Protein AF-A0A2M8PA09-F1 (afdb_monomer)

Radius of gyration: 18.24 Å; Cα contacts (8 Å, |Δi|>4): 93; chains: 1; bounding box: 50×34×53 Å

Sequence (146 aa):
AGIILALFATWQFDAVLIQPLTRGATPEQIFFLYSGILVVISFFAYQTPTGLLARRQQAALDRRQGLQERLLGFVLGGVNGYLIFGSIWYYLDRTGYPFAPYIFAPSPGSASAAMVESLPLIFLVQGNLLTILVVVLFLFVLIAVI

Organism: NCBI:txid2364210

Structure (mmCIF, N/CA/C/O backbone):
data_AF-A0A2M8PA09-F1
#
_entry.id   AF-A0A2M8PA09-F1
#
loop_
_atom_site.group_PDB
_atom_site.id
_atom_site.type_symbol
_atom_site.label_atom_id
_atom_site.label_alt_id
_atom_site.label_comp_id
_atom_site.label_asym_id
_atom_site.label_entity_id
_atom_site.label_seq_id
_atom_site.pdbx_PDB_ins_code
_atom_site.Cartn_x
_atom_site.Cartn_y
_atom_site.Cartn_z
_atom_site.occupancy
_atom_site.B_iso_or_equiv
_atom_site.auth_seq_id
_atom_site.auth_comp_id
_atom_site.auth_asym_id
_atom_site.auth_atom_id
_atom_site.pdbx_PDB_model_num
ATOM 1 N N . ALA A 1 1 ? -10.432 -0.273 7.659 1.00 67.69 1 ALA A N 1
ATOM 2 C CA . ALA A 1 1 ? -11.371 -0.750 6.618 1.00 67.69 1 ALA A CA 1
ATOM 3 C C . ALA A 1 1 ? -11.000 -0.221 5.230 1.00 67.69 1 ALA A C 1
ATOM 5 O O . ALA A 1 1 ? -10.725 -1.028 4.356 1.00 67.69 1 ALA A O 1
ATOM 6 N N . GLY A 1 2 ? -10.902 1.101 5.038 1.00 82.38 2 GLY A N 1
ATOM 7 C CA . GLY A 1 2 ? -10.601 1.723 3.738 1.00 82.38 2 GLY A CA 1
ATOM 8 C C . GLY A 1 2 ? -9.346 1.241 3.009 1.00 82.38 2 GLY A C 1
ATOM 9 O O . GLY A 1 2 ? -9.418 0.864 1.846 1.00 82.38 2 GLY A O 1
ATOM 10 N N . ILE A 1 3 ? -8.206 1.203 3.705 1.00 89.56 3 ILE A N 1
ATOM 11 C CA . ILE A 1 3 ? -6.931 0.769 3.110 1.00 89.56 3 ILE A CA 1
ATOM 12 C C . ILE A 1 3 ? -7.005 -0.703 2.679 1.00 89.56 3 ILE A C 1
ATOM 14 O O . ILE A 1 3 ? -6.595 -1.042 1.578 1.00 89.56 3 ILE A O 1
ATOM 18 N N . ILE A 1 4 ? -7.592 -1.574 3.507 1.00 88.69 4 ILE A N 1
ATOM 19 C CA . ILE A 1 4 ? -7.777 -2.997 3.175 1.00 88.69 4 ILE A CA 1
ATOM 20 C C . ILE A 1 4 ? -8.664 -3.162 1.936 1.00 88.69 4 ILE A C 1
ATOM 22 O O . ILE A 1 4 ? -8.352 -3.976 1.076 1.00 88.69 4 ILE A O 1
ATOM 26 N N . LEU A 1 5 ? -9.722 -2.355 1.804 1.00 86.19 5 LEU A N 1
ATOM 27 C CA . LEU A 1 5 ? -10.548 -2.335 0.598 1.00 86.19 5 LEU A CA 1
ATOM 28 C C . LEU A 1 5 ? -9.748 -1.890 -0.633 1.00 86.19 5 LEU A C 1
ATOM 30 O O . LEU A 1 5 ? -9.896 -2.492 -1.689 1.00 86.19 5 LEU A O 1
ATOM 34 N N . ALA A 1 6 ? -8.893 -0.872 -0.505 1.00 90.25 6 ALA A N 1
ATOM 35 C CA . ALA A 1 6 ? -8.022 -0.431 -1.593 1.00 90.25 6 ALA A CA 1
ATOM 36 C C . ALA A 1 6 ? -7.082 -1.556 -2.048 1.00 90.25 6 ALA A C 1
ATOM 38 O O . ALA A 1 6 ? -6.980 -1.836 -3.239 1.00 90.25 6 ALA A O 1
ATOM 39 N N . LEU A 1 7 ? -6.445 -2.241 -1.094 1.00 92.06 7 LEU A N 1
ATOM 40 C CA . LEU A 1 7 ? -5.570 -3.382 -1.365 1.00 92.06 7 LEU A CA 1
ATOM 41 C C . LEU A 1 7 ? -6.318 -4.544 -2.015 1.00 92.06 7 LEU A C 1
ATOM 43 O O . LEU A 1 7 ? -5.827 -5.127 -2.980 1.00 92.06 7 LEU A O 1
ATOM 47 N N . PHE A 1 8 ? -7.524 -4.837 -1.531 1.00 90.44 8 PHE A N 1
ATOM 48 C CA . PHE A 1 8 ? -8.386 -5.850 -2.123 1.00 90.44 8 PHE A CA 1
ATOM 49 C C . PHE A 1 8 ? -8.786 -5.498 -3.545 1.00 90.44 8 PHE A C 1
ATOM 51 O O . PHE A 1 8 ? -8.651 -6.335 -4.425 1.00 90.44 8 PHE A O 1
ATOM 58 N N . ALA A 1 9 ? -9.255 -4.272 -3.785 1.00 88.50 9 ALA A N 1
ATOM 59 C CA . ALA A 1 9 ? -9.677 -3.831 -5.106 1.00 88.50 9 ALA A CA 1
ATOM 60 C C . ALA A 1 9 ? -8.521 -3.944 -6.103 1.00 88.50 9 ALA A C 1
ATOM 62 O O . ALA A 1 9 ? -8.684 -4.530 -7.171 1.00 88.50 9 ALA A O 1
ATOM 63 N N . THR A 1 10 ? -7.337 -3.463 -5.727 1.00 90.31 10 THR A N 1
ATOM 64 C CA . THR A 1 10 ? -6.143 -3.570 -6.563 1.00 90.31 10 THR A CA 1
ATOM 65 C C . THR A 1 10 ? -5.783 -5.019 -6.877 1.00 90.31 10 THR A C 1
ATOM 67 O O . THR A 1 10 ? -5.461 -5.324 -8.019 1.00 90.31 10 THR A O 1
ATOM 70 N N . TRP A 1 11 ? -5.850 -5.917 -5.893 1.00 90.50 11 TRP A N 1
ATOM 71 C CA . TRP A 1 11 ? -5.545 -7.333 -6.096 1.00 90.50 11 TRP A CA 1
ATOM 72 C C . TRP A 1 11 ? -6.608 -8.048 -6.945 1.00 90.50 11 TRP A C 1
ATOM 74 O O . TRP A 1 11 ? -6.283 -8.711 -7.927 1.00 90.50 11 TRP A O 1
ATOM 84 N N . GLN A 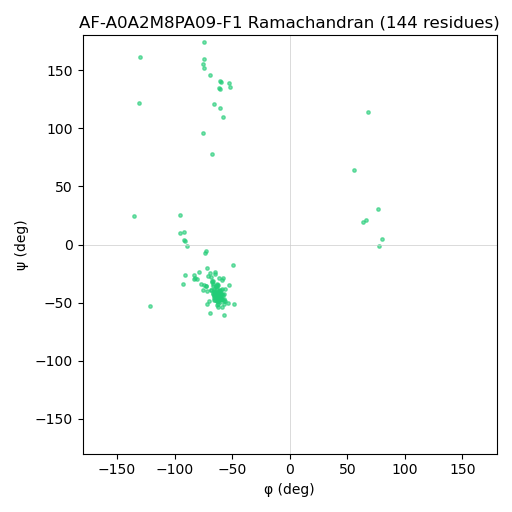1 12 ? -7.884 -7.868 -6.606 1.00 90.00 12 GLN A N 1
ATOM 85 C CA . GLN A 1 12 ? -9.020 -8.532 -7.243 1.00 90.00 12 GLN A CA 1
ATOM 86 C C . GLN A 1 12 ? -9.201 -8.096 -8.701 1.00 90.00 12 GLN A C 1
ATOM 88 O O . GLN A 1 12 ? -9.528 -8.914 -9.561 1.00 90.00 12 GLN A O 1
ATOM 93 N N . PHE A 1 13 ? -9.005 -6.807 -8.988 1.00 89.81 13 PHE A N 1
ATOM 94 C CA . PHE A 1 13 ? -9.143 -6.255 -10.334 1.00 89.81 13 PHE A CA 1
ATOM 95 C C . PHE A 1 13 ? -7.830 -6.255 -11.122 1.00 89.81 13 PHE A C 1
ATOM 97 O O . PHE A 1 13 ? -7.824 -5.776 -12.257 1.00 89.81 13 PHE A O 1
ATOM 104 N N . ASP A 1 14 ? -6.742 -6.813 -10.579 1.00 91.06 14 ASP A N 1
ATOM 105 C CA . ASP A 1 14 ? -5.441 -6.804 -11.249 1.00 91.06 14 ASP A CA 1
ATOM 106 C C . ASP A 1 14 ? -5.518 -7.460 -12.635 1.00 91.06 14 ASP A C 1
ATOM 108 O O . ASP A 1 14 ? -5.329 -6.817 -13.665 1.00 91.06 14 ASP A O 1
ATOM 112 N N . ALA A 1 15 ? -5.895 -8.739 -12.671 1.00 90.06 15 ALA A N 1
ATOM 113 C CA . ALA A 1 15 ? -5.933 -9.521 -13.904 1.00 90.06 15 ALA A CA 1
ATOM 114 C C . ALA A 1 15 ? -7.005 -9.042 -14.899 1.00 90.06 15 ALA A C 1
ATOM 116 O O . ALA A 1 15 ? -6.836 -9.170 -16.111 1.00 90.06 15 ALA A O 1
ATOM 117 N N . VAL A 1 16 ? -8.120 -8.508 -14.393 1.00 90.94 16 VAL A N 1
ATOM 118 C CA . VAL A 1 16 ? -9.309 -8.203 -15.204 1.00 90.94 16 VAL A CA 1
ATOM 119 C C . VAL A 1 16 ? -9.302 -6.768 -15.730 1.00 90.94 16 VAL A C 1
ATOM 121 O O . VAL A 1 16 ? -9.785 -6.526 -16.833 1.00 90.94 16 VAL A O 1
ATOM 124 N N . LEU A 1 17 ? -8.761 -5.818 -14.964 1.00 91.25 17 LEU A N 1
ATOM 125 C CA . LEU A 1 17 ? -8.812 -4.390 -15.279 1.00 91.25 17 LEU A CA 1
ATOM 126 C C . LEU A 1 17 ? -7.414 -3.787 -15.405 1.00 91.25 17 LEU A C 1
ATOM 128 O O . LEU A 1 17 ? -7.108 -3.177 -16.425 1.00 91.25 17 LEU A O 1
ATOM 132 N N . ILE A 1 18 ? -6.554 -3.964 -14.400 1.00 92.06 18 ILE A N 1
ATOM 133 C CA . ILE A 1 18 ? -5.287 -3.224 -14.322 1.00 92.06 18 ILE A CA 1
ATOM 134 C C . ILE A 1 18 ? -4.288 -3.728 -15.367 1.00 92.06 18 ILE A C 1
ATOM 136 O O . ILE A 1 18 ? -3.788 -2.924 -16.148 1.00 92.06 18 ILE A O 1
ATOM 140 N N . GLN A 1 19 ? -4.037 -5.038 -15.446 1.00 92.00 19 GLN A N 1
ATOM 141 C CA . GLN A 1 19 ? -3.095 -5.612 -16.415 1.00 92.00 19 GLN A CA 1
ATOM 142 C C . GLN A 1 19 ? -3.469 -5.315 -17.875 1.00 92.00 19 GLN A C 1
ATOM 144 O O . GLN A 1 19 ? -2.575 -4.975 -18.649 1.00 92.00 19 GLN A O 1
ATOM 149 N N . PRO A 1 20 ? -4.748 -5.400 -18.301 1.00 94.19 20 PRO A N 1
ATOM 150 C CA . PRO A 1 20 ? -5.139 -4.961 -19.637 1.00 94.19 20 PRO A CA 1
ATOM 151 C C . PRO A 1 20 ? -4.868 -3.478 -19.909 1.00 94.19 20 PRO A C 1
ATOM 153 O O . PRO A 1 20 ? -4.423 -3.150 -21.007 1.00 94.19 20 PRO A O 1
ATOM 156 N N . LEU A 1 21 ? -5.114 -2.600 -18.930 1.00 91.00 21 LEU A N 1
ATOM 157 C CA . LEU A 1 21 ? -4.894 -1.154 -19.057 1.00 91.00 21 LEU A CA 1
ATOM 158 C C . LEU A 1 21 ? -3.409 -0.777 -19.088 1.00 91.00 21 LEU A C 1
ATOM 160 O O . LEU A 1 21 ? -3.051 0.235 -19.681 1.00 91.00 21 LEU A O 1
ATOM 164 N N . THR A 1 22 ? -2.546 -1.584 -18.473 1.00 94.00 22 THR A N 1
ATOM 165 C CA . THR A 1 22 ? -1.098 -1.349 -18.432 1.00 94.00 22 THR A CA 1
ATOM 166 C C . THR A 1 22 ? -0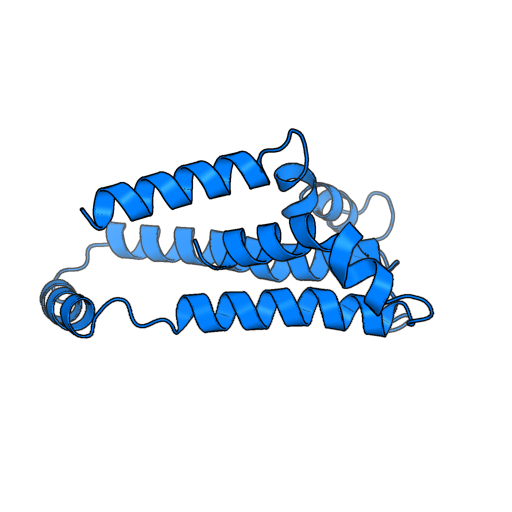.322 -2.092 -19.516 1.00 94.00 22 THR A C 1
ATOM 168 O O . THR A 1 22 ? 0.910 -2.094 -19.502 1.00 94.00 22 THR A O 1
ATOM 171 N N . ARG A 1 23 ? -0.997 -2.705 -20.499 1.00 93.00 23 ARG A N 1
ATOM 172 C CA . ARG A 1 23 ? -0.307 -3.342 -21.631 1.00 93.00 23 ARG A CA 1
ATOM 173 C C . ARG A 1 23 ? 0.506 -2.308 -22.408 1.00 93.00 23 ARG A C 1
ATOM 175 O O . ARG A 1 23 ? -0.050 -1.380 -22.984 1.00 93.00 23 ARG A O 1
ATOM 182 N N . GLY A 1 24 ? 1.824 -2.499 -22.440 1.00 93.50 24 GLY A N 1
ATOM 183 C CA . GLY A 1 24 ? 2.762 -1.578 -23.090 1.00 93.50 24 GLY A CA 1
ATOM 184 C C . GLY A 1 24 ? 3.118 -0.340 -22.260 1.00 93.50 24 GLY A C 1
ATOM 185 O O . GLY A 1 24 ? 3.837 0.521 -22.760 1.00 93.50 24 GLY A O 1
ATOM 186 N N . ALA A 1 25 ? 2.643 -0.246 -21.014 1.00 95.25 25 ALA A N 1
ATOM 187 C CA . ALA A 1 25 ? 3.032 0.812 -20.092 1.00 95.25 25 ALA A CA 1
ATOM 188 C C . ALA A 1 25 ? 4.451 0.586 -19.554 1.00 95.25 25 ALA A C 1
ATOM 190 O O . ALA A 1 25 ? 4.916 -0.551 -19.427 1.00 95.25 25 ALA A O 1
ATOM 191 N N . THR A 1 26 ? 5.131 1.674 -19.203 1.00 96.62 26 THR A N 1
ATOM 192 C CA . THR A 1 26 ? 6.447 1.596 -18.564 1.00 96.62 26 THR A CA 1
ATOM 193 C C . THR A 1 26 ? 6.316 1.184 -17.089 1.00 96.62 26 THR A C 1
ATOM 195 O O . THR A 1 26 ? 5.269 1.417 -16.470 1.00 96.62 26 THR A O 1
ATOM 198 N N . PRO A 1 27 ? 7.356 0.590 -16.477 1.00 95.69 27 PRO A N 1
ATOM 199 C CA . PRO A 1 27 ? 7.344 0.236 -15.056 1.00 95.69 27 PRO A CA 1
ATOM 200 C C . PRO A 1 27 ? 6.979 1.397 -14.112 1.00 95.69 27 PRO A C 1
ATOM 202 O O . PRO A 1 27 ? 6.265 1.193 -13.131 1.00 95.69 27 PRO A O 1
ATOM 205 N N . GLU A 1 28 ? 7.387 2.628 -14.430 1.00 96.38 28 GLU A N 1
ATOM 206 C CA . GLU A 1 28 ? 7.055 3.836 -13.663 1.00 96.38 28 GLU A CA 1
ATOM 207 C C . GLU A 1 28 ? 5.554 4.139 -13.727 1.00 96.38 28 GLU A C 1
ATOM 209 O O . GLU A 1 28 ? 4.930 4.440 -12.708 1.00 96.38 28 GLU A O 1
ATOM 214 N N . GLN A 1 29 ? 4.950 4.034 -14.917 1.00 96.44 29 GLN A N 1
ATOM 215 C CA . GLN A 1 29 ? 3.510 4.233 -15.104 1.00 96.44 29 GLN A CA 1
ATOM 216 C C . GLN A 1 29 ? 2.710 3.191 -14.323 1.00 96.44 29 GLN A C 1
ATOM 218 O O . GLN A 1 29 ? 1.723 3.528 -13.668 1.00 96.44 29 GLN A O 1
ATOM 223 N N . ILE A 1 30 ? 3.167 1.938 -14.352 1.00 96.12 30 ILE A N 1
ATOM 224 C CA . ILE A 1 30 ? 2.572 0.841 -13.590 1.00 96.12 30 ILE A CA 1
ATOM 225 C C . ILE A 1 30 ? 2.639 1.151 -12.088 1.00 96.12 30 ILE A C 1
ATOM 227 O O . ILE A 1 30 ? 1.615 1.093 -11.406 1.00 96.12 30 ILE A O 1
ATOM 231 N N . PHE A 1 31 ? 3.807 1.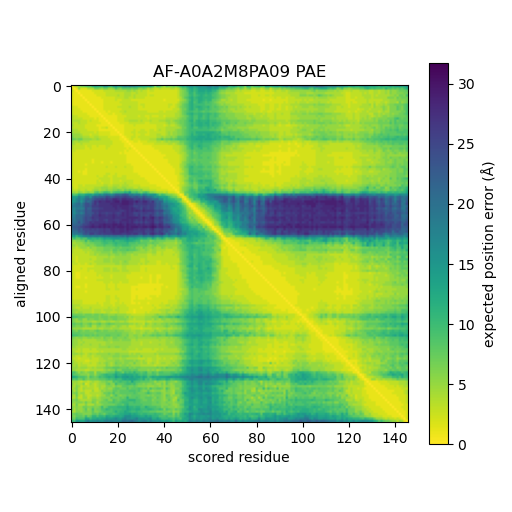550 -11.576 1.00 96.62 31 PHE A N 1
ATOM 232 C CA . PHE A 1 31 ? 3.984 1.941 -10.175 1.00 96.62 31 PHE A CA 1
ATOM 233 C C . PHE A 1 31 ? 3.033 3.073 -9.759 1.00 96.62 31 PHE A C 1
ATOM 235 O O . PHE A 1 31 ? 2.367 2.974 -8.720 1.00 96.62 31 PHE A O 1
ATOM 242 N N . PHE A 1 32 ? 2.953 4.142 -10.559 1.00 96.19 32 PHE A N 1
ATOM 243 C CA . PHE A 1 32 ? 2.094 5.285 -10.256 1.00 96.19 32 PHE A CA 1
ATOM 244 C C . PHE A 1 32 ? 0.614 4.925 -10.311 1.00 96.19 32 PHE A C 1
ATOM 246 O O . PHE A 1 32 ? -0.147 5.426 -9.488 1.00 96.19 32 PHE A O 1
ATOM 253 N N . LEU A 1 33 ? 0.199 4.038 -11.219 1.00 95.69 33 LEU A N 1
ATOM 254 C CA . LEU A 1 33 ? -1.182 3.574 -11.282 1.00 95.69 33 LEU A CA 1
ATOM 255 C C . LEU A 1 33 ? -1.570 2.825 -10.001 1.00 95.69 33 LEU A C 1
ATOM 257 O O . LEU A 1 33 ? -2.554 3.186 -9.356 1.00 95.69 33 LEU A O 1
ATOM 261 N N . TYR A 1 34 ? -0.779 1.831 -9.590 1.00 95.31 34 TYR A N 1
ATOM 262 C CA . TYR A 1 34 ? -1.044 1.061 -8.370 1.00 95.31 34 TYR A CA 1
ATOM 263 C C . TYR A 1 34 ? -1.036 1.930 -7.110 1.00 95.31 34 TYR A C 1
ATOM 265 O O . TYR A 1 34 ? -1.962 1.872 -6.294 1.00 95.31 34 TYR A O 1
ATOM 273 N N . SER A 1 35 ? -0.006 2.765 -6.964 1.00 96.38 35 SER A N 1
ATOM 274 C CA . SER A 1 35 ? 0.129 3.673 -5.823 1.00 96.38 35 SER A CA 1
ATOM 275 C C . SER A 1 35 ? -0.978 4.728 -5.818 1.00 96.38 35 SER A C 1
ATOM 277 O O . SER A 1 35 ? -1.532 5.037 -4.766 1.00 96.38 35 SER A O 1
ATOM 279 N N . GLY A 1 36 ? -1.354 5.235 -6.993 1.00 95.56 36 GLY A N 1
ATOM 280 C CA . GLY A 1 36 ? -2.442 6.189 -7.175 1.00 95.56 36 GLY A CA 1
ATOM 281 C C . GLY A 1 36 ? -3.790 5.611 -6.758 1.00 95.56 36 GLY A C 1
ATOM 282 O O . GLY A 1 36 ? -4.488 6.236 -5.965 1.00 95.56 36 GLY A O 1
ATOM 283 N N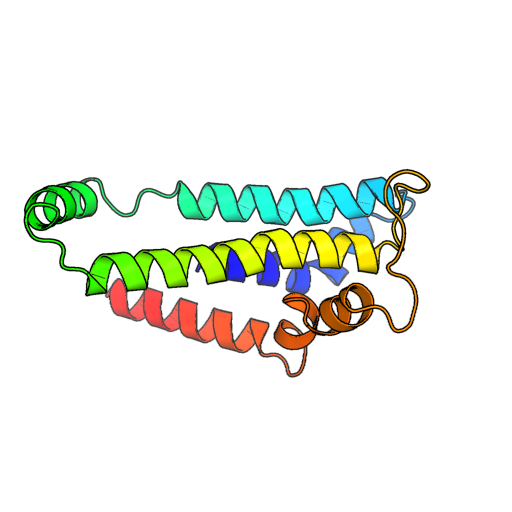 . ILE A 1 37 ? -4.131 4.397 -7.205 1.00 94.12 37 ILE A N 1
ATOM 284 C CA . ILE A 1 37 ? -5.356 3.695 -6.784 1.00 94.12 37 ILE A CA 1
ATOM 285 C C . ILE A 1 37 ? -5.381 3.536 -5.259 1.00 94.12 37 ILE A C 1
ATOM 287 O O . ILE A 1 37 ? -6.370 3.895 -4.616 1.00 94.12 37 ILE A O 1
ATOM 291 N N . LEU A 1 38 ? -4.279 3.055 -4.669 1.00 94.94 38 LEU A N 1
ATOM 292 C CA . LEU A 1 38 ? -4.161 2.884 -3.222 1.00 94.94 38 LEU A CA 1
ATOM 293 C C . LEU A 1 38 ? -4.397 4.200 -2.472 1.00 94.94 38 LEU A C 1
ATOM 295 O O . LEU A 1 38 ? -5.200 4.233 -1.538 1.00 94.94 38 LEU A O 1
ATOM 299 N N . VAL A 1 39 ? -3.709 5.272 -2.869 1.00 94.69 39 VAL A N 1
ATOM 300 C CA . VAL A 1 39 ? -3.796 6.582 -2.213 1.00 94.69 39 VAL A CA 1
ATOM 301 C C . VAL A 1 39 ? -5.186 7.183 -2.380 1.00 94.69 39 VAL A C 1
ATOM 303 O O . VAL A 1 39 ? -5.758 7.632 -1.393 1.00 94.69 39 VAL A O 1
ATOM 306 N N . VAL A 1 40 ? -5.759 7.152 -3.585 1.00 93.69 40 VAL A N 1
ATOM 307 C CA . VAL A 1 40 ? -7.085 7.719 -3.870 1.00 93.69 40 VAL A CA 1
ATOM 308 C C . VAL A 1 40 ? -8.165 7.003 -3.062 1.00 93.69 40 VAL A C 1
ATOM 310 O O . VAL A 1 40 ? -8.920 7.659 -2.345 1.00 93.69 40 VAL A O 1
ATOM 313 N N . ILE A 1 41 ? -8.220 5.668 -3.110 1.00 90.88 41 ILE A N 1
ATOM 314 C CA . ILE A 1 41 ? -9.228 4.907 -2.357 1.00 90.88 41 ILE A CA 1
ATOM 315 C C . ILE A 1 41 ? -9.021 5.095 -0.852 1.00 90.88 41 ILE A C 1
ATOM 317 O O . ILE A 1 41 ? -9.987 5.346 -0.132 1.00 90.88 41 ILE A O 1
ATOM 321 N N . SER A 1 42 ? -7.777 5.025 -0.366 1.00 90.31 42 SER A N 1
ATOM 322 C CA . SER A 1 42 ? -7.485 5.224 1.060 1.00 90.31 42 SER A CA 1
ATOM 323 C C . SER A 1 42 ? -7.888 6.624 1.519 1.00 90.31 42 SER A C 1
ATOM 325 O O . SER A 1 42 ? -8.536 6.758 2.553 1.00 90.31 42 SER A O 1
ATOM 327 N N . PHE A 1 43 ? -7.576 7.658 0.735 1.00 89.44 43 PHE A N 1
ATOM 328 C CA . PHE A 1 43 ? -7.964 9.038 1.009 1.00 89.44 43 PHE A CA 1
ATOM 329 C C . PHE A 1 43 ? -9.482 9.176 1.108 1.00 89.44 43 PHE A C 1
ATOM 331 O O . PHE A 1 43 ? -9.980 9.632 2.134 1.00 89.44 43 PHE A O 1
ATOM 338 N N . PHE A 1 44 ? -10.234 8.730 0.098 1.00 86.81 44 PHE A N 1
ATOM 339 C CA . PHE A 1 44 ? -11.696 8.809 0.139 1.00 86.81 44 PHE A CA 1
ATOM 340 C C . PHE A 1 44 ? -12.292 7.992 1.283 1.00 86.81 44 PHE A C 1
ATOM 342 O O . PHE A 1 44 ? -13.253 8.432 1.913 1.00 86.81 44 PHE A O 1
ATOM 349 N N . ALA A 1 45 ? -11.699 6.852 1.627 1.00 82.81 45 ALA A N 1
ATOM 350 C CA . ALA A 1 45 ? -12.154 6.065 2.761 1.00 82.81 45 ALA A CA 1
ATOM 351 C C . ALA A 1 45 ? -11.897 6.743 4.121 1.00 82.81 45 ALA A C 1
ATOM 353 O O . ALA A 1 45 ? -12.665 6.514 5.052 1.00 82.81 45 ALA A O 1
ATOM 354 N N . TYR A 1 46 ? -10.869 7.592 4.241 1.00 80.31 46 TYR A N 1
ATOM 355 C CA . TYR A 1 46 ? -10.679 8.463 5.410 1.00 80.31 46 TYR A CA 1
ATOM 356 C C . TYR A 1 46 ? -11.597 9.687 5.396 1.00 80.31 46 TYR A C 1
ATOM 358 O O . TYR A 1 46 ? -12.021 10.149 6.454 1.00 80.31 46 TYR A O 1
ATOM 366 N N . GLN A 1 47 ? -11.895 10.218 4.210 1.00 76.25 47 GLN A N 1
ATOM 367 C CA . GLN A 1 47 ? -12.737 11.402 4.054 1.00 76.25 47 GLN A CA 1
ATOM 368 C C . GLN A 1 47 ? -14.227 11.101 4.186 1.00 76.25 47 GLN A C 1
ATOM 370 O O . GLN A 1 47 ? -14.988 12.014 4.500 1.00 76.25 47 GLN A O 1
ATOM 375 N N . THR A 1 48 ? -14.650 9.855 3.939 1.00 61.84 48 THR A N 1
ATOM 376 C CA . THR A 1 48 ? -16.059 9.458 4.024 1.00 61.84 48 THR A CA 1
ATOM 377 C C . THR A 1 48 ? -16.549 9.768 5.438 1.00 61.84 48 THR A C 1
ATOM 379 O O . THR A 1 48 ? -16.091 9.142 6.397 1.00 61.84 48 THR A O 1
ATOM 382 N N . PRO A 1 49 ? -17.424 10.772 5.609 1.00 52.06 49 PRO A N 1
ATOM 383 C CA . PRO A 1 49 ? -17.742 11.299 6.916 1.00 52.06 49 PRO A CA 1
ATOM 384 C C . PRO A 1 49 ? -18.657 10.299 7.609 1.00 52.06 49 PRO A C 1
ATOM 386 O O . PRO A 1 49 ? -19.873 10.326 7.432 1.00 52.06 49 PRO A O 1
ATOM 389 N N . THR A 1 50 ? -18.093 9.428 8.440 1.00 51.66 50 THR A N 1
ATOM 390 C CA . THR A 1 50 ? -18.850 8.731 9.480 1.00 51.66 50 THR A CA 1
ATOM 391 C C . THR A 1 50 ? -19.289 9.765 10.520 1.00 51.66 50 THR A C 1
ATOM 393 O O . THR A 1 50 ? -18.688 9.950 11.568 1.00 51.66 50 THR A O 1
ATOM 396 N N . GLY A 1 51 ? -20.343 10.503 10.160 1.00 51.62 51 GLY A N 1
ATOM 397 C CA . GLY A 1 51 ? -21.206 11.295 11.025 1.00 51.62 51 GLY A CA 1
ATOM 398 C C . GLY A 1 51 ? -20.583 12.531 11.678 1.00 51.62 51 GLY A C 1
ATOM 399 O O . GLY A 1 51 ? -19.862 12.452 12.669 1.00 51.62 51 GLY A O 1
ATOM 400 N N . LEU A 1 52 ? -21.074 13.710 11.291 1.00 50.47 52 LEU A N 1
ATOM 401 C CA . LEU A 1 52 ? -21.083 14.913 12.145 1.00 50.47 52 LEU A CA 1
ATOM 402 C C . LEU A 1 52 ? -21.655 14.644 13.564 1.00 50.47 52 LEU A C 1
ATOM 404 O O . LEU A 1 52 ? -21.411 15.418 14.489 1.00 50.47 52 LEU A O 1
ATOM 408 N N . LEU A 1 53 ? -22.383 13.535 13.747 1.00 50.44 53 LEU A N 1
ATOM 409 C CA . LEU A 1 53 ? -22.870 13.004 15.024 1.00 50.44 53 LEU A CA 1
ATOM 410 C C . LEU A 1 53 ? -21.773 12.316 15.866 1.00 50.44 53 LEU A C 1
ATOM 412 O O . LEU A 1 53 ? -21.721 12.548 17.073 1.00 50.44 53 LEU A O 1
ATOM 416 N N . ALA A 1 54 ? -20.850 11.562 15.253 1.00 53.69 54 ALA A N 1
ATOM 417 C CA . ALA A 1 54 ? -19.732 10.923 15.958 1.00 53.69 54 ALA A CA 1
ATOM 418 C C . ALA A 1 54 ? -18.723 11.963 16.469 1.00 53.69 54 ALA A C 1
ATOM 420 O O . ALA A 1 54 ? -18.292 11.896 17.617 1.00 53.69 54 ALA A O 1
ATOM 421 N N . ARG A 1 55 ? -18.448 13.007 15.670 1.00 54.78 55 ARG A N 1
ATOM 422 C CA . ARG A 1 55 ? -17.576 14.129 16.068 1.00 54.78 55 ARG A CA 1
ATOM 423 C C . ARG A 1 55 ? -18.118 14.932 17.255 1.00 54.78 55 ARG A C 1
ATOM 425 O O . ARG A 1 55 ? -17.335 15.394 18.078 1.00 54.78 55 ARG A O 1
ATOM 432 N N . ARG A 1 56 ? -19.443 15.093 17.381 1.00 52.91 56 ARG A N 1
ATOM 433 C CA . ARG A 1 56 ? -20.057 15.788 18.533 1.00 52.91 56 ARG A CA 1
ATOM 434 C C . ARG A 1 56 ? -20.005 14.959 19.818 1.00 52.91 56 ARG A C 1
ATOM 436 O O . ARG A 1 56 ? -19.789 15.531 20.881 1.00 52.91 56 ARG A O 1
ATOM 443 N N . GLN A 1 57 ? -20.154 13.637 19.725 1.00 52.47 57 GLN A N 1
ATOM 444 C CA . GLN A 1 57 ? -19.961 12.741 20.871 1.00 52.47 57 GLN A CA 1
ATOM 445 C C . GLN A 1 57 ? -18.476 12.627 21.256 1.00 52.47 57 GLN A C 1
ATOM 447 O O . GLN A 1 57 ? -18.149 12.699 22.437 1.00 52.47 57 GLN A O 1
ATOM 452 N N . GLN A 1 58 ? -17.563 12.564 20.281 1.00 53.75 58 GLN A N 1
ATOM 453 C CA . GLN A 1 58 ? -16.114 12.575 20.515 1.00 53.75 58 GLN A CA 1
ATOM 454 C C . GLN A 1 58 ? -15.627 13.880 21.151 1.00 53.75 58 GLN A C 1
ATOM 456 O O . GLN A 1 58 ? -14.873 13.810 22.108 1.00 53.75 58 GLN A O 1
ATOM 461 N N . ALA A 1 59 ? -16.130 15.049 20.745 1.00 55.62 59 ALA A N 1
ATOM 462 C CA . ALA A 1 59 ? -15.775 16.324 21.381 1.00 55.62 59 ALA A CA 1
ATOM 463 C C . ALA A 1 59 ? -16.243 16.436 22.852 1.00 55.62 59 ALA A C 1
ATOM 465 O O . ALA A 1 59 ? -15.654 17.177 23.643 1.00 55.62 59 ALA A O 1
ATOM 466 N N . ALA A 1 60 ? -17.296 15.704 23.239 1.00 56.53 60 ALA A N 1
ATOM 467 C CA . ALA A 1 60 ? -17.747 15.602 24.629 1.00 56.53 60 ALA A CA 1
ATOM 468 C C . ALA A 1 60 ? -16.917 14.587 25.446 1.00 56.53 60 ALA A C 1
ATOM 470 O O . ALA A 1 60 ? -16.722 14.786 26.646 1.00 56.53 60 ALA A O 1
ATOM 471 N N . LEU A 1 61 ? -16.388 13.543 24.795 1.00 55.28 61 LEU A N 1
ATOM 472 C CA . LEU A 1 61 ? -15.499 12.522 25.374 1.00 55.28 61 LEU A CA 1
ATOM 473 C C . LEU A 1 61 ? -14.016 12.960 25.418 1.00 55.28 61 LEU A C 1
ATOM 475 O O . LEU A 1 61 ? -13.272 12.531 26.299 1.00 55.28 61 LEU A O 1
ATOM 479 N N . ASP A 1 62 ? -13.594 13.865 24.529 1.00 57.03 62 ASP A N 1
ATOM 480 C CA . ASP A 1 62 ? -12.221 14.379 24.368 1.00 57.03 62 ASP A CA 1
ATOM 481 C C . ASP A 1 62 ? -11.666 15.033 25.640 1.00 57.03 62 ASP A C 1
ATOM 483 O O . ASP A 1 62 ? -10.466 14.987 25.904 1.00 57.03 62 ASP A O 1
ATOM 487 N N . ARG A 1 63 ? -12.532 15.603 26.488 1.00 57.00 63 ARG A N 1
ATOM 488 C CA . ARG A 1 63 ? -12.103 16.245 27.743 1.00 57.00 63 ARG A CA 1
ATOM 489 C C . ARG A 1 63 ? -11.662 15.246 28.823 1.00 57.00 63 ARG A C 1
ATOM 491 O O . ARG A 1 63 ? -11.196 15.681 29.872 1.00 57.00 63 ARG A O 1
ATOM 498 N N . ARG A 1 64 ? -11.811 13.933 28.594 1.00 61.06 64 ARG A N 1
ATOM 499 C CA . ARG A 1 64 ? -11.437 12.856 29.532 1.00 61.06 64 ARG A CA 1
ATOM 500 C C . ARG A 1 64 ? -10.693 11.683 28.873 1.00 61.06 64 ARG A C 1
ATOM 502 O O . ARG A 1 64 ? -10.741 10.579 29.403 1.00 61.06 64 ARG A O 1
ATOM 509 N N . GLN A 1 65 ? -10.020 11.878 27.738 1.00 63.59 65 GLN A N 1
ATOM 510 C CA . GLN A 1 65 ? -9.240 10.787 27.135 1.00 63.59 65 GLN A CA 1
ATOM 511 C C . GLN A 1 65 ? -8.064 10.385 28.030 1.00 63.59 65 GLN A C 1
ATOM 513 O O . GLN A 1 65 ? -7.190 11.204 28.331 1.00 63.59 65 GLN A O 1
ATOM 518 N N . GLY A 1 66 ? -8.048 9.119 28.440 1.00 78.88 66 GLY A N 1
ATOM 519 C CA . GLY A 1 66 ? -6.9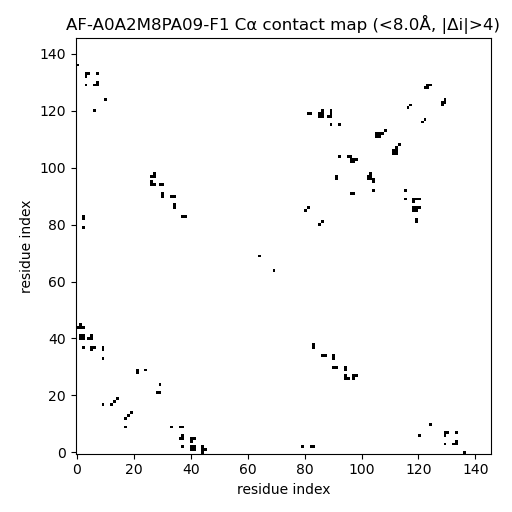52 8.508 29.167 1.00 78.88 66 GLY A CA 1
ATOM 520 C C . GLY A 1 66 ? -5.756 8.220 28.259 1.00 78.88 66 GLY A C 1
ATOM 521 O O . GLY A 1 66 ? -5.776 8.396 27.038 1.00 78.88 66 GLY A O 1
ATOM 522 N N . LEU A 1 67 ? -4.662 7.763 28.872 1.00 84.25 67 LEU A N 1
ATOM 523 C CA . LEU A 1 67 ? -3.473 7.316 28.139 1.00 84.25 67 LEU A CA 1
ATOM 524 C C . LEU A 1 67 ? -3.784 6.123 27.218 1.00 84.25 67 LEU A C 1
ATOM 526 O O . LEU A 1 67 ? -3.157 5.981 26.171 1.00 84.25 67 LEU A O 1
ATOM 530 N N . GLN A 1 68 ? -4.773 5.299 27.574 1.00 85.19 68 GLN A N 1
ATOM 531 C CA . GLN A 1 68 ? -5.169 4.116 26.815 1.00 85.19 68 GLN A CA 1
ATOM 532 C C . GLN A 1 68 ? -5.748 4.470 25.440 1.00 85.19 68 GLN A C 1
ATOM 534 O O . GLN A 1 68 ? -5.310 3.907 24.439 1.00 85.19 68 GLN A O 1
ATOM 539 N N . GLU A 1 69 ? -6.675 5.427 25.354 1.00 80.81 69 GLU A N 1
ATOM 540 C CA . GLU A 1 69 ? -7.272 5.836 24.076 1.00 80.81 69 GLU A CA 1
ATOM 541 C C . GLU A 1 69 ? -6.222 6.436 23.132 1.00 80.81 69 GLU A C 1
ATOM 543 O O . GLU A 1 69 ? -6.237 6.177 21.927 1.00 80.81 69 GLU A O 1
ATOM 548 N N . ARG A 1 70 ? -5.255 7.180 23.682 1.00 83.94 70 ARG A N 1
ATOM 549 C CA . ARG A 1 70 ? -4.138 7.752 22.914 1.00 83.94 70 ARG A CA 1
ATOM 550 C C . ARG A 1 70 ? -3.203 6.675 22.369 1.00 83.94 70 ARG A C 1
ATOM 552 O O . ARG A 1 70 ? -2.802 6.751 21.210 1.00 83.94 70 ARG A O 1
ATOM 559 N N . LEU A 1 71 ? -2.883 5.665 23.179 1.00 89.38 71 LEU A N 1
ATOM 560 C CA . LEU A 1 71 ? -2.066 4.527 22.751 1.00 89.38 71 LEU A CA 1
ATOM 561 C C . LEU A 1 71 ? -2.770 3.707 21.665 1.00 89.38 71 LEU A C 1
ATOM 563 O O . LEU A 1 71 ? -2.136 3.343 20.678 1.00 89.38 71 LEU A O 1
ATOM 567 N N . LEU A 1 72 ? -4.079 3.476 21.796 1.00 87.69 72 LEU A N 1
ATOM 568 C CA . LEU A 1 72 ? -4.867 2.805 20.759 1.00 87.69 72 LEU A CA 1
ATOM 569 C C . LEU A 1 72 ? -4.852 3.598 19.449 1.00 87.69 72 LEU A C 1
ATOM 571 O O . LEU A 1 72 ? -4.594 3.025 18.393 1.00 87.69 72 LEU A O 1
ATOM 575 N N . GLY A 1 73 ? -5.049 4.918 19.510 1.00 85.69 73 GLY A N 1
ATOM 576 C CA . GLY A 1 73 ? -4.935 5.791 18.341 1.00 85.69 73 GLY A CA 1
ATOM 577 C C . GLY A 1 73 ? -3.552 5.729 17.685 1.00 85.69 73 GLY A C 1
ATOM 578 O O . GLY A 1 73 ? -3.461 5.630 16.462 1.00 85.69 73 GLY A O 1
ATOM 579 N N . PHE A 1 74 ? -2.482 5.716 18.485 1.00 89.50 74 PHE A N 1
ATOM 580 C CA . PHE A 1 74 ? -1.108 5.591 17.993 1.00 89.50 74 PHE A CA 1
ATOM 581 C C . PHE A 1 74 ? -0.860 4.252 17.290 1.00 89.50 74 PHE A C 1
ATOM 583 O O . PHE A 1 74 ? -0.357 4.238 16.169 1.00 89.50 74 PHE A O 1
ATOM 590 N N . VAL A 1 75 ? -1.254 3.132 17.905 1.00 92.31 75 VAL A N 1
ATOM 591 C CA . VAL A 1 75 ? -1.089 1.793 17.314 1.00 92.31 75 VAL A CA 1
ATOM 592 C C . VAL A 1 75 ? -1.888 1.676 16.018 1.00 92.31 75 VAL A C 1
ATOM 594 O O . VAL A 1 75 ? -1.348 1.244 15.002 1.00 92.31 75 VAL A O 1
ATOM 597 N N . LEU A 1 76 ? -3.148 2.116 16.017 1.00 87.44 76 LEU A N 1
ATOM 598 C CA . LEU A 1 76 ? -3.986 2.115 14.817 1.00 87.44 76 LEU A CA 1
ATOM 599 C C . LEU A 1 76 ? -3.398 3.006 13.714 1.00 87.44 76 LEU A C 1
ATOM 601 O O . LEU A 1 76 ? -3.417 2.631 12.542 1.00 87.44 76 LEU A O 1
ATOM 605 N N . GLY A 1 77 ? -2.845 4.165 14.076 1.00 88.00 77 GLY A N 1
ATOM 606 C CA . GLY A 1 77 ? -2.118 5.041 13.161 1.00 88.00 77 GLY A CA 1
ATOM 607 C C . GLY A 1 77 ? -0.881 4.365 12.571 1.00 88.00 77 GLY A C 1
ATOM 608 O O . GLY A 1 77 ? -0.698 4.392 11.357 1.00 88.00 77 GLY A O 1
ATOM 609 N N . GLY A 1 78 ? -0.081 3.698 13.406 1.00 93.38 78 GLY A N 1
ATOM 610 C CA . GLY A 1 78 ? 1.106 2.951 12.992 1.00 93.38 78 GLY A CA 1
ATOM 611 C C . GLY A 1 78 ? 0.780 1.811 12.029 1.00 93.38 78 GLY A C 1
ATOM 612 O O . GLY A 1 78 ? 1.395 1.715 10.970 1.00 93.38 78 GLY A O 1
ATOM 6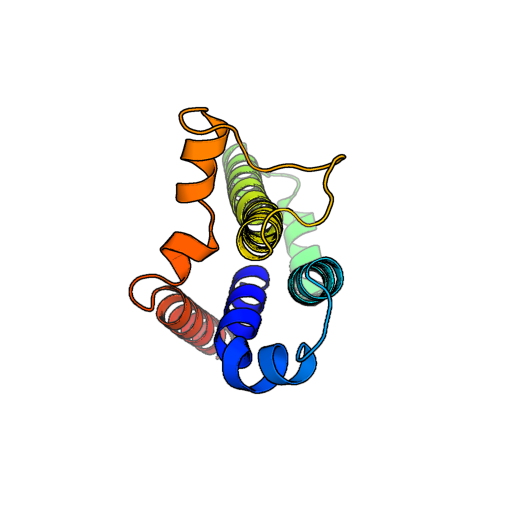13 N N . VAL A 1 79 ? -0.238 1.001 12.340 1.00 92.12 79 VAL A N 1
ATOM 614 C CA . VAL A 1 79 ? -0.709 -0.081 11.457 1.00 92.12 79 VAL A CA 1
ATOM 615 C C . VAL A 1 79 ? -1.169 0.479 10.113 1.00 92.12 79 VAL A C 1
ATOM 617 O O . VAL A 1 79 ? -0.762 -0.019 9.067 1.00 92.12 79 VAL A O 1
ATOM 620 N N . ASN A 1 80 ? -1.972 1.544 10.115 1.00 91.12 80 ASN A N 1
ATOM 621 C CA . ASN A 1 80 ? -2.436 2.167 8.875 1.00 91.12 80 ASN A CA 1
ATOM 622 C C . ASN A 1 80 ? -1.287 2.775 8.058 1.00 91.12 80 ASN A C 1
ATOM 624 O O . ASN A 1 80 ? -1.254 2.616 6.839 1.00 91.12 80 ASN A O 1
ATOM 628 N N . GLY A 1 81 ? -0.334 3.440 8.716 1.00 92.31 81 GLY A N 1
ATOM 629 C CA . GLY A 1 81 ? 0.855 3.991 8.070 1.00 92.31 81 GLY A CA 1
ATOM 630 C C . GLY A 1 81 ? 1.696 2.895 7.422 1.00 92.31 81 GLY A C 1
ATOM 631 O O . GLY A 1 81 ? 2.034 2.992 6.245 1.00 92.31 81 GLY A O 1
ATOM 632 N N . TYR A 1 82 ? 1.952 1.812 8.151 1.00 94.50 82 TYR A N 1
ATOM 633 C CA . TYR A 1 82 ? 2.649 0.645 7.626 1.00 94.50 82 TYR A CA 1
ATOM 634 C C . TYR A 1 82 ? 1.915 0.014 6.432 1.00 94.50 82 TYR A C 1
ATOM 636 O O . TYR A 1 82 ? 2.551 -0.287 5.425 1.00 94.50 82 TYR A O 1
ATOM 644 N N . LEU A 1 83 ? 0.584 -0.112 6.482 1.00 94.19 83 LEU A N 1
ATOM 645 C CA . LEU A 1 83 ? -0.194 -0.607 5.344 1.00 94.19 83 LEU A CA 1
ATOM 646 C C . LEU A 1 83 ? -0.058 0.301 4.118 1.00 94.19 83 LEU A C 1
ATOM 648 O O . LEU A 1 83 ? 0.131 -0.212 3.024 1.00 94.19 83 LEU A O 1
ATOM 652 N N . ILE A 1 84 ? -0.127 1.625 4.262 1.00 94.75 84 ILE A N 1
ATOM 653 C CA . ILE A 1 84 ? -0.009 2.541 3.116 1.00 94.75 84 ILE A CA 1
ATOM 654 C C . ILE A 1 84 ? 1.421 2.534 2.566 1.00 94.75 84 ILE A C 1
ATOM 656 O O . ILE A 1 84 ? 1.634 2.189 1.405 1.00 94.75 84 ILE A O 1
ATOM 660 N N . PHE A 1 85 ? 2.408 2.886 3.392 1.00 95.81 85 PHE A N 1
ATOM 661 C CA . PHE A 1 85 ? 3.794 3.040 2.945 1.00 95.81 85 PHE A CA 1
ATOM 662 C C . PHE A 1 85 ? 4.432 1.705 2.561 1.00 95.81 85 PHE A C 1
ATOM 664 O O . PHE A 1 85 ? 5.126 1.633 1.549 1.00 95.81 85 PHE A O 1
ATOM 671 N N . GLY A 1 86 ? 4.151 0.635 3.305 1.00 95.81 86 GLY A N 1
ATOM 672 C CA . GLY A 1 86 ? 4.612 -0.708 2.966 1.00 95.81 86 GLY A CA 1
ATOM 673 C C . GLY A 1 86 ? 4.015 -1.208 1.651 1.00 95.81 86 GLY A C 1
ATOM 674 O O . GLY A 1 86 ? 4.707 -1.846 0.867 1.00 95.81 86 GLY A O 1
ATOM 675 N N . SER A 1 87 ? 2.762 -0.870 1.343 1.00 95.88 87 SER A N 1
ATOM 676 C CA . SER A 1 87 ? 2.165 -1.239 0.052 1.00 95.88 87 SER A CA 1
ATOM 677 C C . SER A 1 87 ? 2.726 -0.423 -1.112 1.00 95.88 87 SER A C 1
ATOM 679 O O . SER A 1 87 ? 2.928 -0.966 -2.193 1.00 95.88 87 SER A O 1
ATOM 681 N N . ILE A 1 88 ? 3.031 0.862 -0.900 1.00 96.81 88 ILE A N 1
ATOM 682 C CA . ILE A 1 88 ? 3.732 1.680 -1.902 1.00 96.81 88 ILE A CA 1
ATOM 683 C C . ILE A 1 88 ? 5.122 1.097 -2.176 1.00 96.81 88 ILE A C 1
ATOM 685 O O . ILE A 1 88 ? 5.491 0.919 -3.336 1.00 96.81 88 ILE A O 1
ATOM 689 N N . TRP A 1 89 ? 5.873 0.740 -1.129 1.00 96.69 89 TRP A N 1
ATOM 690 C CA . TRP A 1 89 ? 7.170 0.082 -1.293 1.00 96.69 89 TRP A CA 1
ATOM 691 C C . TRP A 1 89 ? 7.023 -1.267 -2.006 1.00 96.69 89 TRP A C 1
ATOM 693 O O . TRP A 1 89 ? 7.775 -1.555 -2.930 1.00 96.69 89 TRP A O 1
ATOM 703 N N . TYR A 1 90 ? 5.991 -2.046 -1.687 1.00 95.69 90 TYR A N 1
ATOM 704 C CA . TYR A 1 90 ? 5.699 -3.286 -2.405 1.00 95.69 90 TYR A CA 1
ATOM 705 C C . TYR A 1 90 ? 5.493 -3.066 -3.909 1.00 95.69 90 TYR A C 1
ATOM 707 O O . TYR A 1 90 ? 6.022 -3.828 -4.713 1.00 95.69 90 TYR A O 1
ATOM 715 N N . TYR A 1 91 ? 4.770 -2.022 -4.328 1.00 95.81 91 TYR A N 1
ATOM 716 C CA . TYR A 1 91 ? 4.620 -1.730 -5.758 1.00 95.81 91 TYR A CA 1
ATOM 717 C C . TYR A 1 91 ? 5.934 -1.296 -6.408 1.00 95.81 91 TYR A C 1
ATOM 719 O O . TYR A 1 91 ? 6.166 -1.590 -7.581 1.00 95.81 91 TYR A O 1
ATOM 727 N N . LEU A 1 92 ? 6.802 -0.621 -5.655 1.00 96.38 92 LEU A N 1
ATOM 728 C CA . LEU A 1 92 ? 8.134 -0.237 -6.110 1.00 96.38 92 LEU A CA 1
ATOM 729 C C . LEU A 1 92 ? 9.014 -1.477 -6.341 1.00 96.38 92 LEU A C 1
ATOM 731 O O . LEU A 1 92 ? 9.659 -1.591 -7.381 1.00 96.38 92 LEU A O 1
ATOM 735 N N . ASP A 1 93 ? 8.965 -2.435 -5.417 1.00 95.50 93 ASP A N 1
ATOM 736 C CA . ASP A 1 93 ? 9.654 -3.722 -5.517 1.00 95.50 93 ASP A CA 1
ATOM 737 C C . ASP A 1 93 ? 9.112 -4.576 -6.678 1.00 95.50 93 ASP A C 1
ATOM 739 O O . ASP A 1 93 ? 9.866 -4.999 -7.552 1.00 95.50 93 ASP A O 1
ATOM 743 N N . ARG A 1 94 ? 7.781 -4.704 -6.786 1.00 93.56 94 ARG A N 1
ATOM 744 C CA . ARG A 1 94 ? 7.088 -5.437 -7.863 1.00 93.56 94 ARG A CA 1
ATOM 745 C C . ARG A 1 94 ? 7.404 -4.905 -9.264 1.00 93.56 94 ARG A C 1
ATOM 747 O O . ARG A 1 94 ? 7.357 -5.666 -10.227 1.00 93.56 94 ARG A O 1
ATOM 754 N N . THR A 1 95 ? 7.677 -3.608 -9.396 1.00 95.38 95 THR A N 1
ATOM 755 C CA . THR A 1 95 ? 8.029 -2.966 -10.677 1.00 95.38 95 THR A CA 1
ATOM 756 C C . THR A 1 95 ? 9.532 -2.949 -10.951 1.00 95.38 95 THR A C 1
ATOM 758 O O . THR A 1 95 ? 9.954 -2.427 -11.979 1.00 95.38 95 THR A O 1
ATOM 761 N N . GLY A 1 96 ? 10.342 -3.550 -10.074 1.00 95.00 96 GLY A N 1
ATOM 762 C CA . GLY A 1 96 ? 11.783 -3.673 -10.269 1.00 95.00 96 GLY A CA 1
ATOM 763 C C . GLY A 1 96 ? 12.561 -2.385 -10.005 1.00 95.00 96 GLY A C 1
ATOM 764 O O . GLY A 1 96 ? 13.598 -2.184 -10.626 1.00 95.00 96 GLY A O 1
ATOM 765 N N . TYR A 1 97 ? 12.091 -1.527 -9.090 1.00 95.62 97 TYR A N 1
ATOM 766 C CA . TYR A 1 97 ? 12.746 -0.260 -8.722 1.00 95.62 97 TYR A CA 1
ATOM 767 C C . TYR A 1 97 ? 12.980 0.664 -9.934 1.00 95.62 97 TYR A C 1
ATOM 769 O O . TYR A 1 97 ? 14.121 0.977 -10.277 1.00 95.62 97 TYR A O 1
ATOM 777 N N . PRO A 1 98 ? 11.907 1.148 -10.585 1.00 95.06 98 PRO A N 1
ATOM 778 C CA . PRO A 1 98 ? 12.004 1.784 -11.900 1.00 95.06 98 PRO A CA 1
ATOM 779 C C . PRO A 1 98 ? 12.614 3.196 -11.878 1.00 95.06 98 PRO A C 1
ATOM 781 O O . PRO A 1 98 ? 12.927 3.766 -12.914 1.00 95.06 98 PRO A O 1
ATOM 784 N N . PHE A 1 99 ? 12.846 3.767 -10.695 1.00 94.44 99 PHE A N 1
ATOM 785 C CA . PHE A 1 99 ? 13.400 5.115 -10.530 1.00 94.44 99 PHE A CA 1
ATOM 786 C C . PHE A 1 99 ? 14.923 5.135 -10.337 1.00 94.44 99 PHE A C 1
ATOM 788 O O . PHE A 1 99 ? 15.463 6.064 -9.726 1.00 94.44 99 PHE A O 1
ATOM 795 N N . ALA A 1 100 ? 15.635 4.119 -10.825 1.00 88.44 100 ALA A N 1
ATOM 796 C CA . ALA A 1 100 ? 17.092 4.120 -10.822 1.00 88.44 100 ALA A CA 1
ATOM 797 C C . ALA A 1 100 ? 17.637 5.326 -11.628 1.00 88.44 100 ALA A C 1
ATOM 799 O O . ALA A 1 100 ? 17.090 5.654 -12.682 1.00 88.44 100 ALA A O 1
ATOM 800 N N . PRO A 1 101 ? 18.705 6.009 -11.165 1.00 89.81 101 PRO A N 1
ATOM 801 C CA . PRO A 1 101 ? 19.564 5.669 -10.023 1.00 89.81 101 PRO A CA 1
ATOM 802 C C . PRO A 1 101 ? 19.098 6.231 -8.667 1.00 89.81 101 PRO A C 1
ATOM 804 O O . PRO A 1 101 ? 19.760 6.003 -7.659 1.00 89.81 101 PRO A O 1
ATOM 807 N N . TYR A 1 102 ? 17.999 6.985 -8.617 1.00 92.31 102 TYR A N 1
ATOM 808 C CA . TYR A 1 102 ? 17.565 7.689 -7.405 1.00 92.31 102 TYR A CA 1
ATOM 809 C C . TYR A 1 102 ? 16.954 6.759 -6.356 1.00 92.31 102 TYR A C 1
ATOM 811 O O . TYR A 1 102 ? 17.125 6.981 -5.160 1.00 92.31 102 TYR A O 1
ATOM 819 N N . ILE A 1 103 ? 16.251 5.716 -6.802 1.00 92.25 103 ILE A N 1
ATOM 820 C CA . ILE A 1 103 ? 15.701 4.670 -5.939 1.00 92.25 103 ILE A CA 1
ATOM 821 C C . ILE A 1 103 ? 16.092 3.323 -6.536 1.00 92.25 103 ILE A C 1
ATOM 823 O O . ILE A 1 103 ? 15.758 3.034 -7.681 1.00 92.25 103 ILE A O 1
ATOM 827 N N . PHE A 1 104 ? 16.804 2.509 -5.762 1.00 93.06 104 PHE A N 1
ATOM 828 C CA . PHE A 1 104 ? 17.329 1.214 -6.189 1.00 93.06 104 PHE A CA 1
ATOM 829 C C . PHE A 1 104 ? 16.975 0.118 -5.182 1.00 93.06 104 PHE A C 1
ATOM 831 O O . PHE A 1 104 ? 16.627 0.398 -4.032 1.00 93.06 104 PHE A O 1
ATOM 838 N N . ALA A 1 105 ? 17.055 -1.131 -5.640 1.00 94.06 105 ALA A N 1
ATOM 839 C CA . ALA A 1 105 ? 16.744 -2.296 -4.827 1.00 94.06 105 ALA A CA 1
ATOM 840 C C . ALA A 1 105 ? 17.660 -2.385 -3.592 1.00 94.06 105 ALA A C 1
ATOM 842 O O . ALA A 1 105 ? 18.863 -2.128 -3.708 1.00 94.06 105 ALA A O 1
ATOM 843 N N . PRO A 1 106 ? 17.136 -2.780 -2.417 1.00 93.94 106 PRO A N 1
ATOM 844 C CA . PRO A 1 106 ? 17.955 -3.073 -1.252 1.00 93.94 106 PRO A CA 1
ATOM 845 C C . PRO A 1 106 ? 19.059 -4.083 -1.568 1.00 93.94 106 PRO A C 1
ATOM 847 O O . PRO A 1 106 ? 18.829 -5.083 -2.247 1.00 93.94 106 PRO A O 1
ATOM 850 N N . SER A 1 107 ? 20.257 -3.850 -1.027 1.00 93.50 107 SER A N 1
ATOM 851 C CA . SER A 1 107 ? 21.366 -4.795 -1.179 1.00 93.50 107 SER A CA 1
ATOM 852 C C . SER A 1 107 ? 21.005 -6.152 -0.553 1.00 93.50 107 SER A C 1
ATOM 854 O O . SER A 1 107 ? 20.499 -6.163 0.580 1.00 93.50 107 SER A O 1
ATOM 856 N N . PRO A 1 108 ? 21.275 -7.288 -1.223 1.00 92.62 108 PRO A N 1
ATOM 857 C CA . PRO A 1 108 ? 21.052 -8.615 -0.655 1.00 92.62 108 PRO A CA 1
ATOM 858 C C . PRO A 1 108 ? 21.712 -8.772 0.723 1.00 92.62 108 PRO A C 1
ATOM 860 O O . PRO A 1 108 ? 22.849 -8.354 0.931 1.00 92.62 108 PRO A O 1
ATOM 863 N N . GLY A 1 109 ? 20.989 -9.354 1.682 1.00 91.38 109 GLY A N 1
ATOM 864 C CA . GLY A 1 109 ? 21.467 -9.5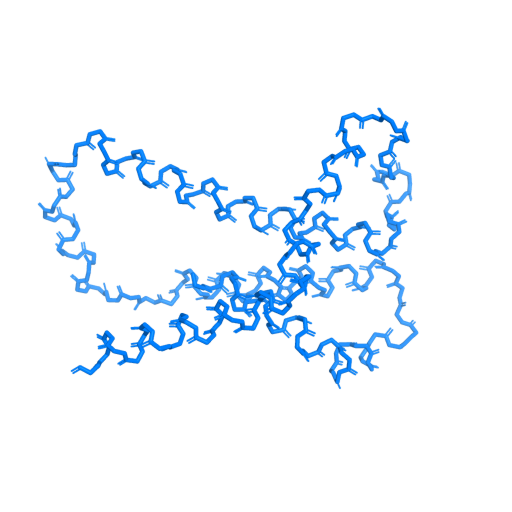48 3.060 1.00 91.38 109 GLY A CA 1
ATOM 865 C C . GLY A 1 109 ? 21.434 -8.299 3.953 1.00 91.38 109 GLY A C 1
ATOM 866 O O . GLY A 1 109 ? 21.776 -8.386 5.130 1.00 91.38 109 GLY A O 1
ATOM 867 N N . SER A 1 110 ? 21.008 -7.141 3.439 1.00 93.81 110 SER A N 1
ATOM 868 C CA . SER A 1 110 ? 20.775 -5.952 4.268 1.00 93.81 110 SER A CA 1
ATOM 869 C C . SER A 1 110 ? 19.489 -6.066 5.097 1.00 93.81 110 SER A C 1
ATOM 871 O O . SER A 1 110 ? 18.562 -6.794 4.740 1.00 93.81 110 SER A O 1
ATOM 873 N N . ALA A 1 111 ? 19.386 -5.278 6.174 1.00 92.88 111 ALA A N 1
ATOM 874 C CA . ALA A 1 111 ? 18.149 -5.176 6.955 1.00 92.88 111 ALA A CA 1
ATOM 875 C C . ALA A 1 111 ? 16.955 -4.755 6.081 1.00 92.88 111 ALA A C 1
ATOM 877 O O . ALA A 1 111 ? 15.859 -5.286 6.224 1.00 92.88 111 ALA A O 1
ATOM 878 N N . SER A 1 112 ? 17.179 -3.852 5.123 1.00 91.31 112 SER A N 1
ATOM 879 C CA . SER A 1 112 ? 16.153 -3.421 4.175 1.00 91.31 112 SER A CA 1
ATOM 880 C C . SER A 1 112 ? 15.683 -4.555 3.262 1.00 91.31 112 SER A C 1
ATOM 882 O O . SER A 1 112 ? 14.493 -4.627 2.985 1.00 91.31 112 SER A O 1
ATOM 884 N N . ALA A 1 113 ? 16.571 -5.465 2.844 1.00 92.62 113 ALA A N 1
ATOM 885 C CA . ALA A 1 113 ? 16.177 -6.645 2.073 1.00 92.62 113 ALA A CA 1
ATOM 886 C C . ALA A 1 113 ? 15.287 -7.591 2.899 1.00 92.62 113 ALA A C 1
ATOM 888 O O . ALA A 1 113 ? 14.263 -8.045 2.401 1.00 92.62 113 ALA A O 1
ATOM 889 N N . ALA A 1 114 ? 15.603 -7.802 4.181 1.00 92.50 114 ALA A N 1
ATOM 890 C CA . ALA A 1 114 ? 14.739 -8.574 5.080 1.00 92.50 114 ALA A CA 1
ATOM 891 C C . ALA A 1 114 ? 13.366 -7.904 5.295 1.00 92.50 114 ALA A C 1
ATOM 893 O O . ALA A 1 114 ? 12.346 -8.577 5.421 1.00 92.50 114 ALA A O 1
ATOM 894 N N . MET A 1 115 ? 13.311 -6.566 5.299 1.00 91.88 115 MET A N 1
ATOM 895 C CA . MET A 1 115 ? 12.042 -5.839 5.411 1.00 91.88 115 MET A CA 1
ATOM 896 C C . MET A 1 115 ? 11.149 -6.010 4.180 1.00 91.88 115 MET A C 1
ATOM 898 O O . MET A 1 115 ? 9.928 -6.019 4.342 1.00 91.88 115 MET A O 1
ATOM 902 N N . VAL A 1 116 ? 11.718 -6.186 2.981 1.00 92.88 116 VAL A N 1
ATOM 903 C CA . VAL A 1 116 ? 10.933 -6.425 1.759 1.00 92.88 116 VAL A CA 1
ATOM 904 C C . VAL A 1 116 ? 10.078 -7.685 1.895 1.00 92.88 116 VAL A C 1
ATOM 906 O O . VAL A 1 116 ? 8.908 -7.655 1.536 1.00 92.88 116 VAL A O 1
ATOM 909 N N . GLU A 1 117 ? 10.591 -8.754 2.506 1.00 89.81 117 GLU A N 1
ATOM 910 C CA . GLU A 1 117 ? 9.836 -10.000 2.740 1.00 89.81 117 GLU A CA 1
ATOM 911 C C . GLU A 1 117 ? 8.651 -9.812 3.698 1.00 89.81 117 GLU A C 1
ATOM 913 O O . GLU A 1 117 ? 7.669 -10.554 3.654 1.00 89.81 117 GLU A O 1
ATOM 918 N N . SER A 1 118 ? 8.721 -8.785 4.544 1.00 90.56 118 SER A N 1
ATOM 919 C CA . SER A 1 118 ? 7.674 -8.435 5.497 1.00 90.56 118 SER A CA 1
ATOM 920 C C . SER A 1 118 ? 6.665 -7.432 4.948 1.00 90.56 118 SER A C 1
ATOM 922 O O . SER A 1 118 ? 5.899 -6.890 5.730 1.00 90.56 118 SER A O 1
ATOM 924 N N . LEU A 1 119 ? 6.644 -7.108 3.652 1.00 93.56 119 LEU A N 1
ATOM 925 C CA . LEU A 1 119 ? 5.722 -6.090 3.141 1.00 93.56 119 LEU A CA 1
ATOM 926 C C . LEU A 1 119 ? 4.249 -6.547 3.186 1.00 93.56 119 LEU A C 1
ATOM 928 O O . LEU A 1 119 ? 3.960 -7.721 2.943 1.00 93.56 119 LEU A O 1
ATOM 932 N N . PRO A 1 120 ? 3.293 -5.623 3.427 1.00 89.25 120 PRO A N 1
ATOM 933 C CA . PRO A 1 120 ? 1.882 -5.941 3.649 1.00 89.25 120 PRO A CA 1
ATOM 934 C C . PRO A 1 120 ? 1.265 -6.902 2.631 1.00 89.25 120 PRO A C 1
ATOM 936 O O . PRO A 1 120 ? 0.653 -7.899 3.002 1.00 89.25 120 PRO A O 1
ATOM 939 N N . LEU A 1 121 ? 1.423 -6.621 1.334 1.00 85.44 121 LEU A N 1
ATOM 940 C CA . LEU A 1 121 ? 0.766 -7.409 0.286 1.00 85.44 121 LEU A CA 1
ATOM 941 C C . LEU A 1 121 ? 1.334 -8.819 0.164 1.00 85.44 121 LEU A C 1
ATOM 943 O O . LEU A 1 121 ? 0.608 -9.700 -0.287 1.00 85.44 121 LEU A O 1
ATOM 947 N N . ILE A 1 122 ? 2.582 -9.051 0.577 1.00 86.31 122 ILE A N 1
ATOM 948 C CA . ILE A 1 122 ? 3.207 -10.371 0.479 1.00 86.31 122 ILE A CA 1
ATOM 949 C C . ILE A 1 122 ? 2.427 -11.365 1.330 1.00 86.31 122 ILE A C 1
ATOM 951 O O . ILE A 1 122 ? 1.958 -12.371 0.809 1.00 86.31 122 ILE A O 1
ATOM 955 N N . PHE A 1 123 ? 2.210 -11.062 2.609 1.00 84.25 123 PHE A N 1
ATOM 956 C CA . PHE A 1 123 ? 1.464 -11.965 3.481 1.00 84.25 123 PHE A CA 1
ATOM 957 C C . PHE A 1 123 ? -0.056 -11.798 3.354 1.00 84.25 123 PHE A C 1
ATOM 959 O O . PHE A 1 123 ? -0.772 -12.776 3.526 1.00 84.25 123 PHE A O 1
ATOM 966 N N . LEU A 1 124 ? -0.583 -10.607 3.030 1.00 84.62 124 LEU A N 1
ATOM 967 C CA . LEU A 1 124 ? -2.036 -10.415 2.886 1.00 84.62 124 LEU A CA 1
ATOM 968 C C . LEU A 1 124 ? -2.615 -11.189 1.696 1.00 84.62 124 LEU A C 1
ATOM 970 O O . LEU A 1 124 ? -3.756 -11.643 1.760 1.00 84.62 124 LEU A O 1
ATOM 974 N N . VAL A 1 125 ? -1.856 -11.339 0.610 1.00 78.94 125 VAL A N 1
ATOM 975 C CA . VAL A 1 125 ? -2.293 -12.093 -0.575 1.00 78.94 125 VAL A CA 1
ATOM 976 C C . VAL A 1 125 ? -2.073 -13.599 -0.400 1.00 78.94 125 VAL A C 1
ATOM 978 O O . VAL A 1 125 ? -2.825 -14.406 -0.953 1.00 78.94 125 VAL A O 1
ATOM 981 N N . GLN A 1 126 ? -1.081 -14.002 0.396 1.00 77.69 126 GLN A N 1
ATOM 982 C CA . GLN A 1 126 ? -0.850 -15.408 0.714 1.00 77.69 126 GLN A CA 1
ATOM 983 C C . GLN A 1 126 ? -2.070 -16.021 1.421 1.00 77.69 126 GLN A C 1
ATOM 985 O O . GLN A 1 126 ? -2.661 -15.438 2.327 1.00 77.69 126 GLN A O 1
ATOM 990 N N . GLY A 1 127 ? -2.479 -17.215 0.980 1.00 71.75 127 GLY A N 1
ATOM 991 C CA . GLY A 1 127 ? -3.541 -17.985 1.638 1.00 71.75 127 GLY A CA 1
ATOM 992 C C . GLY A 1 127 ? -4.945 -17.366 1.585 1.00 71.75 127 GLY A C 1
ATOM 993 O O . GLY A 1 127 ? -5.783 -17.732 2.402 1.00 71.75 127 GLY A O 1
ATOM 994 N N . ASN A 1 128 ? -5.221 -16.451 0.644 1.00 80.38 128 ASN A N 1
ATOM 995 C CA . ASN A 1 128 ? -6.528 -15.794 0.476 1.00 80.38 128 ASN A CA 1
ATOM 996 C C . ASN A 1 128 ? -6.959 -14.912 1.674 1.00 80.38 128 ASN A C 1
ATOM 998 O O . ASN A 1 128 ? -8.142 -14.593 1.827 1.00 80.38 128 ASN A O 1
ATOM 1002 N N . LEU A 1 129 ? -6.006 -14.501 2.523 1.00 82.25 129 LEU A N 1
ATOM 1003 C CA . LEU A 1 129 ? -6.265 -13.714 3.734 1.00 82.25 129 LEU A CA 1
ATOM 1004 C C . LEU A 1 129 ? -6.952 -12.378 3.433 1.00 82.25 129 LEU A C 1
ATOM 1006 O O . LEU A 1 129 ? -7.859 -11.978 4.160 1.00 82.25 129 LEU A O 1
ATOM 1010 N N . LEU A 1 130 ? -6.570 -11.713 2.341 1.00 83.12 130 LEU A N 1
ATOM 1011 C CA . LEU A 1 130 ? -7.177 -10.459 1.897 1.00 83.12 130 LEU A CA 1
ATOM 1012 C C . LEU A 1 130 ? -8.691 -10.606 1.670 1.00 83.12 130 LEU A C 1
ATOM 1014 O O . LEU A 1 130 ? -9.482 -9.810 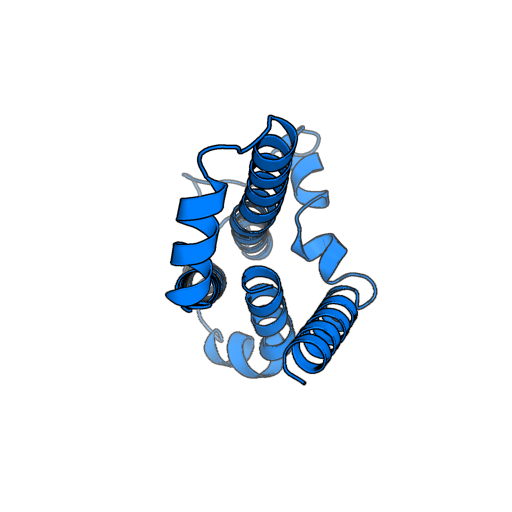2.178 1.00 83.12 130 LEU A O 1
ATOM 1018 N N . THR A 1 131 ? -9.104 -11.662 0.968 1.00 83.94 131 THR A N 1
ATOM 1019 C CA . THR A 1 131 ? -10.517 -11.964 0.705 1.00 83.94 131 THR A CA 1
ATOM 1020 C C . THR A 1 131 ? -11.273 -12.240 2.001 1.00 83.94 131 THR A C 1
ATOM 1022 O O . THR A 1 131 ? -12.348 -11.683 2.215 1.00 83.94 131 THR A O 1
ATOM 1025 N N . ILE A 1 132 ? -10.695 -13.046 2.899 1.00 84.44 132 ILE A N 1
ATOM 1026 C CA . ILE A 1 132 ? -11.294 -13.349 4.208 1.00 84.44 132 ILE A CA 1
ATOM 1027 C C . ILE A 1 132 ? -11.487 -12.063 5.019 1.00 84.44 132 ILE A C 1
ATOM 1029 O O . ILE A 1 132 ? -12.575 -11.823 5.541 1.00 84.44 132 ILE A O 1
ATOM 1033 N N . LEU A 1 133 ? -10.464 -11.204 5.085 1.00 84.56 133 LEU A N 1
ATOM 1034 C CA . LEU A 1 133 ? -10.528 -9.924 5.790 1.00 84.56 133 LEU A CA 1
ATOM 1035 C C . LEU A 1 133 ? -11.644 -9.030 5.248 1.00 84.56 133 LEU A C 1
ATOM 1037 O O . LEU A 1 133 ? -12.378 -8.435 6.034 1.00 84.56 133 LEU A O 1
ATOM 1041 N N . VAL A 1 134 ? -11.804 -8.945 3.927 1.00 85.44 134 VAL A N 1
ATOM 1042 C CA . VAL A 1 134 ? -12.875 -8.141 3.321 1.00 85.44 134 VAL A CA 1
ATOM 1043 C C . VAL A 1 134 ? -14.255 -8.710 3.622 1.00 85.44 134 VAL A C 1
ATOM 1045 O O . VAL A 1 134 ? -15.143 -7.938 3.974 1.00 85.44 134 VAL A O 1
ATOM 1048 N N . VAL A 1 135 ? -14.441 -10.030 3.556 1.00 86.81 135 VAL A N 1
ATOM 1049 C CA . VAL A 1 135 ? -15.718 -10.666 3.922 1.00 86.81 135 VAL A CA 1
ATOM 1050 C C . VAL A 1 135 ? -16.064 -10.384 5.384 1.00 86.81 135 VAL A C 1
ATOM 1052 O O . VAL A 1 135 ? -17.179 -9.961 5.677 1.00 86.81 135 VAL A O 1
ATOM 1055 N N . VAL A 1 136 ? -15.106 -10.542 6.302 1.00 86.38 136 VAL A N 1
ATOM 1056 C CA . VAL A 1 136 ? -15.306 -10.249 7.731 1.00 86.38 136 VAL A CA 1
ATOM 1057 C C . VAL A 1 136 ? -15.640 -8.773 7.954 1.00 86.38 136 VAL A C 1
ATOM 1059 O O . VAL A 1 136 ? -16.573 -8.461 8.691 1.00 86.38 136 VAL A O 1
ATOM 1062 N N . LEU A 1 137 ? -14.922 -7.858 7.295 1.00 85.06 137 LEU A N 1
ATOM 1063 C CA . LEU A 1 137 ? -15.207 -6.423 7.367 1.00 85.06 137 LEU A CA 1
ATOM 1064 C C . LEU A 1 137 ? -16.603 -6.097 6.831 1.00 85.06 137 LEU A C 1
ATOM 1066 O O . LEU A 1 137 ? -17.309 -5.292 7.432 1.00 85.06 137 LEU A O 1
ATOM 1070 N N . PHE A 1 138 ? -17.009 -6.723 5.727 1.00 85.69 138 PHE A N 1
ATOM 1071 C CA . PHE A 1 138 ? -18.329 -6.527 5.142 1.00 85.69 138 PHE A CA 1
ATOM 1072 C C . PHE A 1 138 ? -19.440 -7.022 6.074 1.00 85.69 138 PHE A C 1
ATOM 1074 O O . PHE A 1 138 ? -20.397 -6.291 6.314 1.00 85.69 138 PHE A O 1
ATOM 1081 N N . LEU A 1 139 ? -19.285 -8.212 6.667 1.00 87.19 139 LEU A N 1
ATOM 1082 C CA . LEU A 1 139 ? -20.222 -8.741 7.663 1.00 87.19 139 LEU A CA 1
ATOM 1083 C C . LEU A 1 139 ? -20.313 -7.838 8.895 1.00 87.19 139 LEU A C 1
ATOM 1085 O O . LEU A 1 139 ? -21.411 -7.552 9.358 1.00 87.19 139 LEU A O 1
ATOM 1089 N N . PHE A 1 140 ? -19.177 -7.351 9.401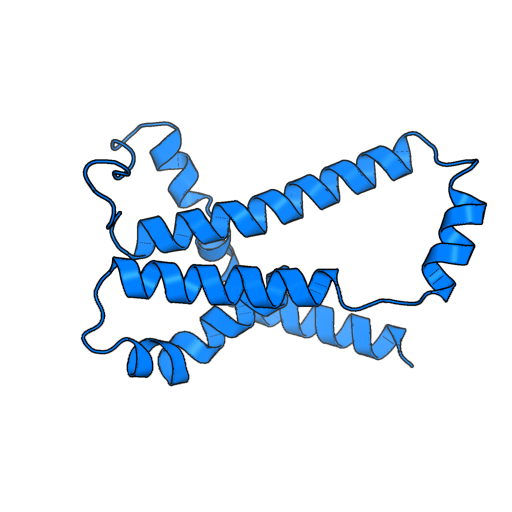 1.00 82.56 140 PHE A N 1
ATOM 1090 C CA . PHE A 1 140 ? -19.154 -6.418 10.525 1.00 82.56 140 PHE A CA 1
ATOM 1091 C C . PHE A 1 140 ? -19.927 -5.132 10.211 1.00 82.56 140 PHE A C 1
ATOM 1093 O O . PHE A 1 140 ? -20.745 -4.697 11.017 1.00 82.56 140 PHE A O 1
ATOM 1100 N N . VAL A 1 141 ? -19.703 -4.541 9.032 1.00 77.75 141 VAL A N 1
ATOM 1101 C CA . VAL A 1 141 ? -20.429 -3.339 8.598 1.00 77.75 141 VAL A CA 1
ATOM 1102 C C . VAL A 1 141 ? -21.920 -3.628 8.443 1.00 77.75 141 VAL A C 1
ATOM 1104 O O . VAL A 1 141 ? -22.726 -2.837 8.916 1.00 77.75 141 VAL A O 1
ATOM 1107 N N . LEU A 1 142 ? -22.295 -4.755 7.836 1.00 83.75 142 LEU A N 1
ATOM 1108 C CA . LEU A 1 142 ? -23.696 -5.145 7.676 1.00 83.75 142 LEU A CA 1
ATOM 1109 C C . LEU A 1 142 ? -24.402 -5.262 9.033 1.00 83.75 142 LEU A C 1
ATOM 1111 O O . LEU A 1 142 ? -25.476 -4.699 9.207 1.00 83.75 142 LEU A O 1
ATOM 1115 N N . ILE A 1 143 ? -23.776 -5.942 9.998 1.00 86.81 143 ILE A N 1
ATOM 1116 C CA . ILE A 1 143 ? -24.314 -6.103 11.355 1.00 86.81 143 ILE A CA 1
ATOM 1117 C C . ILE A 1 143 ? -24.400 -4.756 12.078 1.00 86.81 143 ILE A C 1
ATOM 1119 O O . ILE A 1 143 ? -25.366 -4.518 12.782 1.00 86.81 143 ILE A O 1
ATOM 1123 N N . ALA A 1 144 ? -23.409 -3.878 11.921 1.00 77.06 144 ALA A N 1
ATOM 1124 C CA . ALA A 1 144 ? -23.396 -2.577 12.589 1.00 77.06 144 ALA A CA 1
ATOM 1125 C C . ALA A 1 144 ? -24.425 -1.579 12.025 1.00 77.06 144 ALA A C 1
ATOM 1127 O O . ALA A 1 144 ? -24.723 -0.581 12.680 1.00 77.06 144 ALA A O 1
ATOM 1128 N N . VAL A 1 145 ? -24.896 -1.799 10.793 1.00 78.06 145 VAL A N 1
ATOM 1129 C CA . VAL A 1 145 ? -25.866 -0.933 10.101 1.00 78.06 145 VAL A CA 1
ATOM 1130 C C . VAL A 1 145 ? -27.316 -1.366 10.348 1.00 78.06 145 VAL A C 1
ATOM 1132 O O . VAL A 1 145 ? -28.205 -0.520 10.254 1.00 78.06 145 VAL A O 1
ATOM 1135 N N . ILE A 1 146 ? -27.552 -2.649 10.641 1.00 72.62 146 ILE A N 1
ATOM 1136 C CA . ILE A 1 146 ? -28.865 -3.200 11.027 1.00 72.62 146 ILE A CA 1
ATOM 1137 C C . ILE A 1 146 ? -29.144 -2.881 12.498 1.00 72.62 146 ILE A C 1
ATOM 1139 O O . ILE A 1 146 ? -30.288 -2.463 12.786 1.00 72.62 146 ILE A O 1
#

pLDDT: mean 85.36, std 12.7, range [50.44, 96.81]

Mean predicted aligned error: 7.51 Å

Solvent-accessible surface area (backbone atoms only — not comparable to full-atom values): 8168 Å² total; per-residue (Å²): 110,39,55,61,50,25,54,41,49,54,60,72,37,27,80,77,49,49,52,66,73,44,64,90,55,52,47,56,57,52,34,50,50,56,43,46,50,39,50,51,41,27,49,51,48,70,62,55,77,78,41,82,65,51,57,57,54,45,65,69,48,59,85,67,67,52,74,63,60,54,49,52,52,48,52,54,49,50,53,52,48,47,47,52,54,32,39,43,49,45,39,38,58,77,41,67,31,63,55,59,90,83,39,67,76,61,56,86,91,35,74,63,37,60,48,58,74,67,23,47,60,61,60,36,58,46,93,54,42,46,59,52,51,52,53,52,52,49,51,52,52,52,62,74,72,108

Secondary structure (DSSP, 8-state):
-HHHHHHHHHHHTIIIIIHHHTTT--HHHHHHHHHHHHHHHHHHHHHS---HHHHHHHHHHGGG--HHHHHHHHHHHHHHHHHHHHHHHHHHHHTT-TTTTTS-PPPTTSHHHHHHHT-HHHHHHGGGHHHHHHHHHHHHHHHHH-

Foldseek 3Di:
DQLLVLLCCCVVCVVPPLVVVCVVPALVVSLCVSLVSNCVSSVVVVVVDPDPPVVVVCVVCVVPDDPVVVVVVVVVVVVVVLSNVLVSVLSCVVSQNRPPPVTHDDDPPDPVNVVNCVRDSNVCVPPVNSVVVVVVVVVVVVVVVD